Protein AF-A0A3D4U0C8-F1 (afdb_monomer_lite)

Sequence (99 aa):
MSIFAKFFLTTIPAGISILFLLINKTELDDIFLKYDSTYVRKRNSNNIVRILKTYGKCSSFDQKEKRLLLLTLFFTLIIYLTVITWGVLTLFFPELIFN

Foldseek 3Di:
DALVVVCCVQVVLLVVLVVLCVVCVVVLLVLCVVQPVPDDDDPDPLDLVSLVVSVVSPPDDDPVNNVSSVSNNVSSVSNVVSVVVVVCCCVPPVVSPPD

Radius of gyration: 16.56 Å; chains: 1; bounding box: 40×26×41 Å

Structure (mmCIF, N/CA/C/O backbone):
data_AF-A0A3D4U0C8-F1
#
_entry.id   AF-A0A3D4U0C8-F1
#
loop_
_atom_site.group_PDB
_atom_site.id
_atom_site.type_symbol
_atom_site.label_atom_id
_atom_site.label_alt_id
_atom_site.label_comp_id
_atom_site.label_asym_id
_atom_site.label_entity_id
_atom_site.label_seq_id
_atom_site.pdbx_PDB_ins_code
_atom_site.Cartn_x
_atom_site.Cartn_y
_atom_site.Cartn_z
_atom_site.occupancy
_atom_site.B_iso_or_equiv
_atom_site.auth_seq_id
_atom_site.auth_comp_id
_atom_site.auth_asym_id
_atom_site.auth_atom_id
_atom_site.pdbx_PDB_model_num
ATOM 1 N N . MET A 1 1 ? 15.671 13.032 -20.482 1.00 56.03 1 MET A N 1
ATOM 2 C CA . MET A 1 1 ? 15.611 12.723 -19.033 1.00 56.03 1 MET A CA 1
ATOM 3 C C . MET A 1 1 ? 16.124 11.305 -18.849 1.00 56.03 1 MET A C 1
ATOM 5 O O . MET A 1 1 ? 15.562 10.416 -19.480 1.00 56.03 1 MET A O 1
ATOM 9 N N . SER A 1 2 ? 17.229 11.109 -18.119 1.00 69.44 2 SER A N 1
ATOM 10 C CA . SER A 1 2 ? 17.897 9.799 -18.061 1.00 69.44 2 SER A CA 1
ATOM 11 C C . SER A 1 2 ? 17.001 8.741 -17.406 1.00 69.44 2 SER A C 1
ATOM 13 O O . SER A 1 2 ? 16.155 9.065 -16.567 1.00 69.44 2 SER A O 1
ATOM 15 N N . ILE A 1 3 ? 17.182 7.478 -17.794 1.00 65.06 3 ILE A N 1
ATOM 16 C CA . ILE A 1 3 ? 16.515 6.305 -17.200 1.00 65.06 3 ILE A CA 1
ATOM 17 C C . ILE A 1 3 ? 16.667 6.315 -15.672 1.00 65.06 3 ILE A C 1
ATOM 19 O O . ILE A 1 3 ? 15.710 6.065 -14.945 1.00 65.06 3 ILE A O 1
ATOM 23 N N . PHE A 1 4 ? 17.830 6.759 -15.190 1.00 60.84 4 PHE A N 1
ATOM 24 C CA . PHE A 1 4 ? 18.132 6.963 -13.775 1.00 60.84 4 PHE A CA 1
ATOM 25 C C . PHE A 1 4 ? 17.175 7.939 -13.076 1.00 60.84 4 PHE A C 1
ATOM 27 O O . PHE A 1 4 ? 16.697 7.660 -11.979 1.00 60.84 4 PHE A O 1
ATOM 34 N N . ALA A 1 5 ? 16.843 9.064 -13.716 1.00 63.25 5 ALA A N 1
ATOM 35 C CA . ALA A 1 5 ? 15.907 10.037 -13.157 1.00 63.25 5 ALA A CA 1
ATOM 36 C C . ALA A 1 5 ? 14.471 9.490 -13.110 1.00 63.25 5 ALA A C 1
ATOM 38 O O . ALA A 1 5 ? 13.760 9.744 -12.142 1.00 63.25 5 ALA A O 1
ATOM 39 N N . LYS A 1 6 ? 14.055 8.703 -14.115 1.00 64.94 6 LYS A N 1
ATOM 40 C CA . LYS A 1 6 ? 12.746 8.024 -14.120 1.00 64.94 6 LYS A CA 1
ATOM 41 C C . LYS A 1 6 ? 12.675 6.953 -13.027 1.00 64.94 6 LYS A C 1
ATOM 43 O O . LYS A 1 6 ? 11.698 6.927 -12.286 1.00 64.94 6 LYS A O 1
ATOM 48 N N . PHE A 1 7 ? 13.737 6.159 -12.870 1.00 65.81 7 PHE A N 1
ATOM 49 C CA . PHE A 1 7 ? 13.868 5.162 -11.807 1.00 65.81 7 PHE A CA 1
ATOM 50 C C . PHE A 1 7 ? 13.729 5.804 -10.426 1.00 65.81 7 PHE A C 1
ATOM 52 O O . PHE A 1 7 ? 12.892 5.393 -9.626 1.00 65.81 7 PHE A O 1
ATOM 59 N N . PHE A 1 8 ? 14.502 6.857 -10.155 1.00 67.31 8 PHE A N 1
ATOM 60 C CA . PHE A 1 8 ? 14.449 7.558 -8.875 1.00 67.31 8 PHE A CA 1
ATOM 61 C C . PHE A 1 8 ? 13.064 8.162 -8.605 1.00 67.31 8 PHE A C 1
ATOM 63 O O . PHE A 1 8 ? 12.547 8.002 -7.498 1.00 67.31 8 PHE A O 1
ATOM 70 N N . LEU A 1 9 ? 12.426 8.782 -9.608 1.00 70.00 9 LEU A N 1
ATOM 71 C CA . LEU A 1 9 ? 11.108 9.401 -9.436 1.00 70.00 9 LEU A CA 1
ATOM 72 C C . LEU A 1 9 ? 10.006 8.390 -9.098 1.00 70.00 9 LEU A C 1
ATOM 74 O O . LEU A 1 9 ? 9.105 8.719 -8.335 1.00 70.00 9 LEU A O 1
ATOM 78 N N . THR A 1 10 ? 10.050 7.182 -9.665 1.00 71.81 10 THR A N 1
ATOM 79 C CA . THR A 1 10 ? 8.979 6.186 -9.481 1.00 71.81 10 THR A CA 1
ATOM 80 C C . THR A 1 10 ? 9.236 5.226 -8.325 1.00 71.81 10 THR A C 1
ATOM 82 O O . THR A 1 10 ? 8.289 4.752 -7.695 1.00 71.81 10 THR A O 1
ATOM 85 N N . THR A 1 11 ? 10.505 4.932 -8.029 1.00 78.38 11 THR A N 1
ATOM 86 C CA . THR A 1 11 ? 10.890 3.876 -7.081 1.00 78.38 11 THR A CA 1
ATOM 87 C C . THR A 1 11 ? 11.087 4.414 -5.665 1.00 78.38 11 THR A C 1
ATOM 89 O O . THR A 1 11 ? 10.745 3.722 -4.707 1.00 78.38 11 THR A O 1
ATOM 92 N N . ILE A 1 12 ? 11.549 5.662 -5.496 1.00 84.38 12 ILE A N 1
ATOM 93 C CA . ILE A 1 12 ? 11.676 6.277 -4.162 1.00 84.38 12 ILE A CA 1
ATOM 94 C C . ILE A 1 12 ? 10.319 6.419 -3.465 1.00 84.38 12 ILE A C 1
ATOM 96 O O . ILE A 1 12 ? 10.217 5.982 -2.317 1.00 84.38 12 ILE A O 1
ATOM 100 N N . PRO A 1 13 ? 9.259 6.956 -4.106 1.00 83.56 13 PRO A N 1
ATOM 101 C CA . PRO A 1 13 ? 7.956 7.056 -3.458 1.00 83.56 13 PRO A CA 1
ATOM 102 C C . PRO A 1 13 ? 7.425 5.692 -3.017 1.00 83.56 13 PRO A C 1
ATOM 104 O O . PRO A 1 13 ? 6.918 5.574 -1.904 1.00 83.56 13 PRO A O 1
ATOM 1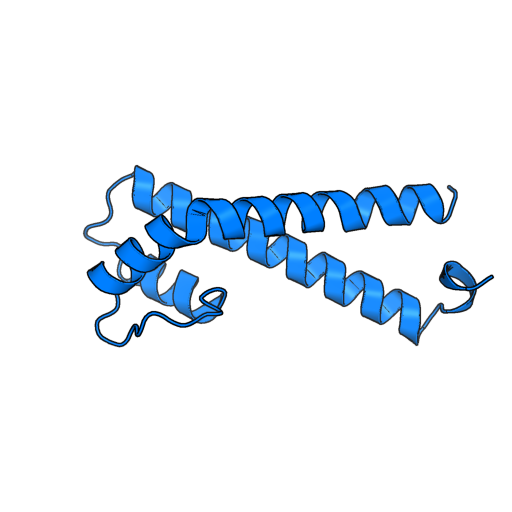07 N N . ALA A 1 14 ? 7.605 4.644 -3.828 1.00 83.88 14 ALA A N 1
ATOM 108 C CA . ALA A 1 14 ? 7.243 3.279 -3.448 1.00 83.88 14 ALA A CA 1
ATOM 109 C C . ALA A 1 14 ? 8.076 2.753 -2.271 1.00 83.88 14 ALA A C 1
ATOM 111 O O . ALA A 1 14 ? 7.512 2.172 -1.349 1.00 83.88 14 ALA A O 1
ATOM 112 N N . GLY A 1 15 ? 9.390 2.992 -2.250 1.00 85.06 15 GLY A N 1
ATOM 113 C CA . GLY A 1 15 ? 10.253 2.611 -1.129 1.00 85.06 15 GLY A CA 1
ATOM 114 C C . GLY A 1 15 ? 9.839 3.279 0.185 1.00 85.06 15 GLY A C 1
ATOM 115 O O . GLY A 1 15 ? 9.690 2.603 1.202 1.00 85.06 15 GLY A O 1
ATOM 116 N N . ILE A 1 16 ? 9.562 4.587 0.151 1.00 87.69 16 ILE A N 1
ATOM 117 C CA . ILE A 1 16 ? 9.048 5.343 1.305 1.00 87.69 16 ILE A CA 1
ATOM 118 C C . ILE A 1 16 ? 7.678 4.801 1.734 1.00 87.69 16 ILE A C 1
ATOM 120 O O . ILE A 1 16 ? 7.438 4.609 2.924 1.00 87.69 16 ILE A O 1
ATOM 124 N N . SER A 1 17 ? 6.804 4.497 0.772 1.00 86.31 17 SER A N 1
ATOM 125 C CA . SER A 1 17 ? 5.484 3.906 1.027 1.00 86.31 17 SER A CA 1
ATOM 126 C C . SER A 1 17 ? 5.597 2.560 1.746 1.00 86.31 17 SER A C 1
ATOM 128 O O . SER A 1 17 ? 4.895 2.320 2.725 1.00 86.31 17 SER A O 1
ATOM 130 N N . ILE A 1 18 ? 6.508 1.688 1.303 1.00 85.12 18 ILE A N 1
ATOM 131 C CA . ILE A 1 18 ? 6.757 0.384 1.932 1.00 85.12 18 ILE A CA 1
ATOM 132 C C . ILE A 1 18 ? 7.285 0.571 3.355 1.00 85.12 18 ILE A C 1
ATOM 134 O O . ILE A 1 18 ? 6.793 -0.081 4.275 1.00 85.12 18 ILE A O 1
ATOM 138 N N . LEU A 1 19 ? 8.249 1.475 3.553 1.00 88.00 19 LEU A N 1
ATOM 139 C CA . LEU A 1 19 ? 8.810 1.756 4.873 1.00 88.00 19 LEU A CA 1
ATOM 140 C C . LEU A 1 19 ? 7.734 2.271 5.838 1.00 88.00 19 LEU A C 1
ATOM 142 O O . LEU A 1 19 ? 7.636 1.787 6.964 1.00 88.00 19 LEU A O 1
ATOM 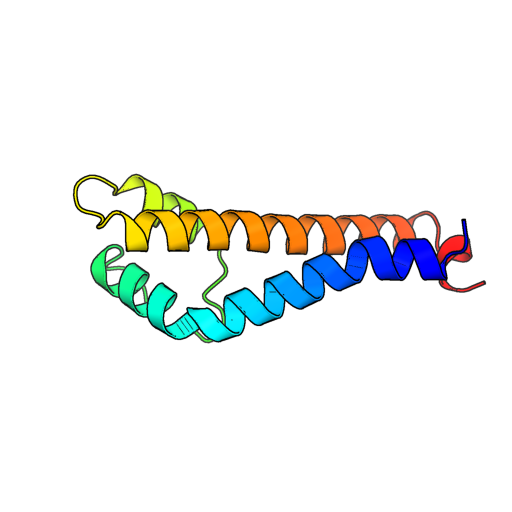146 N N . PHE A 1 20 ? 6.882 3.192 5.380 1.00 88.44 20 PHE A N 1
ATOM 147 C CA . PHE A 1 20 ? 5.748 3.690 6.157 1.00 88.44 20 PHE A CA 1
ATOM 148 C C . PHE A 1 20 ? 4.803 2.553 6.570 1.00 88.44 20 PHE A C 1
ATOM 150 O O . PHE A 1 20 ? 4.430 2.461 7.739 1.00 88.44 20 PHE A O 1
ATOM 157 N N . LEU A 1 21 ? 4.441 1.663 5.640 1.00 84.44 21 LEU A N 1
ATOM 158 C CA . LEU A 1 21 ? 3.563 0.523 5.930 1.00 84.44 21 LEU A CA 1
ATOM 159 C C . LEU A 1 21 ? 4.198 -0.468 6.912 1.00 84.44 21 LEU A C 1
ATOM 161 O O . LEU A 1 21 ? 3.491 -1.042 7.736 1.00 84.44 21 LEU A O 1
ATOM 165 N N . LEU A 1 22 ? 5.518 -0.661 6.853 1.00 85.00 22 LEU A N 1
ATOM 166 C CA . LEU A 1 22 ? 6.240 -1.524 7.790 1.00 85.00 22 LEU A CA 1
ATOM 167 C C . LEU A 1 22 ? 6.264 -0.942 9.206 1.00 85.00 22 LEU A C 1
ATOM 169 O O . LEU A 1 22 ? 6.016 -1.681 10.156 1.00 85.00 22 LEU A O 1
ATOM 173 N N . ILE A 1 23 ? 6.520 0.362 9.344 1.00 88.12 23 ILE A N 1
ATOM 174 C CA . ILE A 1 23 ? 6.560 1.047 10.646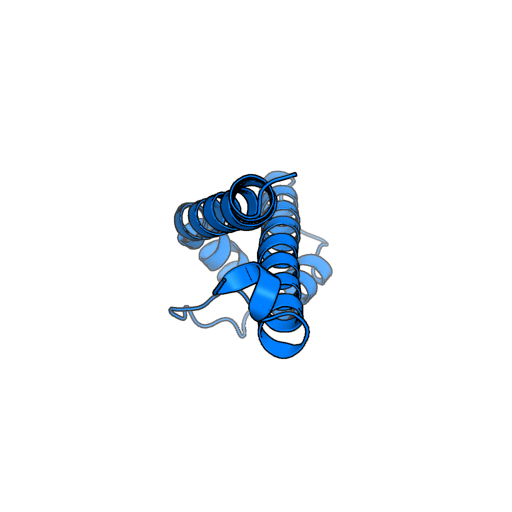 1.00 88.12 23 ILE A CA 1
ATOM 175 C C . ILE A 1 23 ? 5.177 1.031 11.308 1.00 88.12 23 ILE A C 1
ATOM 177 O O . ILE A 1 23 ? 5.056 0.691 12.481 1.00 88.12 23 ILE A O 1
ATOM 181 N N . ASN A 1 24 ? 4.123 1.335 10.548 1.00 86.75 24 ASN A N 1
ATOM 182 C CA . ASN A 1 24 ? 2.759 1.447 11.077 1.00 86.75 24 ASN A CA 1
ATOM 183 C C . ASN A 1 24 ? 2.001 0.111 11.117 1.00 86.75 24 ASN A C 1
ATOM 185 O O . ASN A 1 24 ? 0.807 0.075 11.416 1.00 86.75 24 ASN A O 1
ATOM 189 N N . LYS A 1 25 ? 2.671 -1.003 10.806 1.00 84.62 25 LYS A N 1
ATOM 190 C CA . LYS A 1 25 ? 2.034 -2.314 10.676 1.00 84.62 25 LYS A CA 1
ATOM 191 C C . LYS A 1 25 ? 1.301 -2.749 11.945 1.00 84.62 25 LYS A C 1
ATOM 193 O O . LYS A 1 25 ? 0.193 -3.266 11.851 1.00 84.62 25 LYS A O 1
ATOM 198 N N . THR A 1 26 ? 1.916 -2.561 13.110 1.00 85.81 26 THR A N 1
ATOM 199 C CA . THR A 1 26 ? 1.336 -2.984 14.392 1.00 85.81 26 THR A CA 1
ATOM 200 C C . THR A 1 26 ? 0.055 -2.213 14.695 1.00 85.81 26 THR A C 1
ATOM 202 O O . THR A 1 26 ? -0.962 -2.828 14.997 1.00 85.81 26 THR A O 1
ATOM 205 N N . GLU A 1 27 ? 0.078 -0.889 14.521 1.00 86.75 27 GLU A N 1
ATOM 206 C CA . GLU A 1 27 ? -1.094 -0.032 14.730 1.00 86.75 27 GLU A CA 1
ATOM 207 C C . GLU A 1 27 ? -2.226 -0.373 13.750 1.00 86.75 27 GLU A C 1
ATOM 209 O O . GLU A 1 27 ? -3.390 -0.454 14.138 1.00 86.75 27 GLU A O 1
ATOM 214 N N . LEU A 1 28 ? -1.894 -0.645 12.485 1.00 85.69 28 LEU A N 1
ATOM 215 C CA . LEU A 1 28 ? -2.865 -1.110 11.492 1.00 85.69 28 LEU A CA 1
ATOM 216 C C . LEU A 1 28 ? -3.485 -2.456 11.864 1.00 85.69 28 LEU A C 1
ATOM 218 O O . LEU A 1 28 ? -4.696 -2.626 11.730 1.00 85.69 28 LEU A O 1
ATOM 222 N N . ASP A 1 29 ? -2.676 -3.405 12.332 1.00 86.19 29 ASP A N 1
ATOM 223 C CA . ASP A 1 29 ? -3.157 -4.711 12.780 1.00 86.19 29 ASP A CA 1
ATOM 224 C C . ASP A 1 29 ? -4.122 -4.577 13.961 1.00 86.19 29 ASP A C 1
ATOM 226 O O . ASP A 1 29 ? -5.147 -5.258 13.981 1.00 86.19 29 ASP A O 1
ATOM 230 N N . ASP A 1 30 ? -3.828 -3.691 14.911 1.00 87.00 30 ASP A N 1
ATOM 231 C CA . ASP A 1 30 ? -4.678 -3.450 16.078 1.00 87.00 30 ASP A CA 1
ATOM 232 C C . ASP A 1 30 ? -6.016 -2.814 15.668 1.00 87.00 30 ASP A C 1
ATOM 234 O O . ASP A 1 30 ? -7.079 -3.240 16.131 1.00 87.00 30 ASP A O 1
ATOM 238 N N . ILE A 1 31 ? -5.996 -1.875 14.715 1.00 85.38 31 ILE A N 1
ATOM 239 C CA . ILE A 1 31 ? -7.215 -1.325 14.103 1.00 85.38 31 ILE A CA 1
ATOM 240 C C . ILE A 1 31 ? -8.007 -2.434 13.396 1.00 85.38 31 ILE A C 1
ATOM 242 O O . ILE A 1 31 ? -9.222 -2.541 13.569 1.00 85.38 31 ILE A O 1
ATOM 246 N N . PHE A 1 32 ? -7.358 -3.297 12.613 1.00 86.06 32 PHE A N 1
ATOM 247 C CA . PHE A 1 32 ? -8.062 -4.388 11.937 1.00 86.06 32 PHE A CA 1
ATOM 248 C C . PHE A 1 32 ? -8.667 -5.391 12.920 1.00 86.06 32 PHE A C 1
ATOM 250 O O . PHE A 1 32 ? -9.810 -5.786 12.721 1.00 86.06 32 PHE A O 1
ATOM 257 N N . LEU A 1 33 ? -7.968 -5.752 13.998 1.00 85.56 33 LEU A N 1
ATOM 258 C CA . LEU A 1 33 ? -8.513 -6.612 15.055 1.00 85.56 33 LEU A CA 1
ATOM 259 C C . LEU A 1 33 ? -9.734 -5.982 15.737 1.00 85.56 33 LEU A C 1
ATOM 261 O O . LEU A 1 33 ? -10.690 -6.684 16.060 1.00 85.56 33 LEU A O 1
ATOM 265 N N . LYS A 1 34 ? -9.719 -4.660 15.930 1.00 85.19 34 LYS A N 1
ATOM 266 C CA . LYS A 1 34 ? -10.801 -3.922 16.590 1.00 85.19 34 LYS A CA 1
ATOM 267 C C . LYS A 1 34 ? -12.080 -3.845 15.748 1.00 85.19 34 LYS A C 1
ATOM 269 O O . LYS A 1 34 ? -13.171 -3.921 16.306 1.00 85.19 34 LYS A O 1
ATOM 274 N N . TYR A 1 35 ? -11.968 -3.703 14.424 1.00 81.62 35 TYR A N 1
ATOM 275 C CA . TYR A 1 35 ? -13.117 -3.406 13.546 1.00 81.62 35 TYR A CA 1
ATOM 276 C C . TYR A 1 35 ? -13.444 -4.499 12.504 1.00 81.62 35 TYR A C 1
ATOM 278 O O . TYR A 1 35 ? -14.506 -4.471 11.866 1.00 81.62 35 TYR A O 1
ATOM 286 N N . ASP A 1 36 ? -12.578 -5.499 12.333 1.00 79.50 36 ASP A N 1
ATOM 287 C CA . ASP A 1 36 ? -12.804 -6.672 11.489 1.00 79.50 36 ASP A CA 1
ATOM 288 C C . ASP A 1 36 ? -12.626 -7.960 12.305 1.00 79.50 36 ASP A C 1
ATOM 290 O O . ASP A 1 36 ? -11.532 -8.498 12.432 1.00 79.50 36 ASP A O 1
ATOM 294 N N . SER A 1 37 ? -13.736 -8.509 12.806 1.00 77.50 37 SER A N 1
ATOM 295 C CA . SER A 1 37 ? -13.760 -9.770 13.566 1.00 77.50 37 SER A CA 1
ATOM 296 C C . SER A 1 37 ? -13.245 -10.985 12.786 1.00 77.50 37 SER A C 1
ATOM 298 O O . SER A 1 37 ? -12.953 -12.019 13.379 1.00 77.50 37 SER A O 1
ATOM 300 N N . THR A 1 38 ? -13.130 -10.878 11.459 1.00 81.38 38 THR A N 1
ATOM 301 C CA . THR A 1 38 ? -12.561 -11.930 10.602 1.00 81.38 38 THR A CA 1
ATOM 302 C C . THR A 1 38 ? -11.057 -11.765 10.380 1.00 81.38 38 THR A C 1
ATOM 304 O O . THR A 1 38 ? -10.433 -12.573 9.684 1.00 81.38 38 THR A O 1
ATOM 307 N N . TYR A 1 39 ? -10.455 -10.715 10.945 1.00 80.44 39 TYR A N 1
ATOM 308 C CA . TYR A 1 39 ? -9.036 -10.450 10.811 1.00 80.44 39 TYR A CA 1
ATOM 309 C C . TYR A 1 39 ? -8.211 -11.390 11.688 1.00 80.44 39 TYR A C 1
ATOM 311 O O . TYR A 1 39 ? -8.353 -11.445 12.905 1.00 80.44 39 TYR A O 1
ATOM 319 N N . VAL A 1 40 ? -7.286 -12.099 11.045 1.00 80.06 40 VAL A N 1
ATOM 320 C CA . VAL A 1 40 ? -6.224 -12.854 11.708 1.00 80.06 40 VAL A CA 1
ATOM 321 C C . VAL A 1 40 ? -4.917 -12.169 11.364 1.00 80.06 40 VAL A C 1
ATOM 323 O O . VAL A 1 40 ? -4.642 -11.933 10.181 1.00 80.06 40 VAL A O 1
ATOM 326 N N . ARG A 1 41 ? -4.108 -11.879 12.387 1.00 76.69 41 ARG A N 1
ATOM 327 C CA . ARG A 1 41 ? -2.794 -11.255 12.228 1.00 76.69 41 ARG A CA 1
ATOM 328 C C . ARG A 1 41 ? -1.942 -12.124 11.300 1.00 76.69 41 ARG A C 1
ATOM 330 O O . ARG A 1 41 ? -1.538 -13.230 11.653 1.00 76.69 41 ARG A O 1
ATOM 337 N N . LYS A 1 42 ? -1.716 -11.652 10.076 1.00 69.88 42 LYS A N 1
ATOM 338 C CA . LYS A 1 42 ? -0.909 -12.344 9.060 1.00 69.88 42 LYS A CA 1
ATOM 339 C C . LYS A 1 42 ? 0.307 -11.500 8.712 1.00 69.88 42 LYS A C 1
ATOM 341 O O . LYS A 1 42 ? 0.310 -10.283 8.852 1.00 69.88 42 LYS A O 1
ATOM 346 N N . ARG A 1 43 ? 1.356 -12.152 8.195 1.00 60.53 43 ARG A N 1
ATOM 347 C CA . ARG A 1 43 ? 2.599 -11.473 7.789 1.00 60.53 43 ARG A CA 1
ATOM 348 C C . ARG A 1 43 ? 2.371 -10.384 6.730 1.00 60.53 43 ARG A C 1
ATOM 350 O O . ARG A 1 43 ? 3.155 -9.442 6.695 1.00 60.53 43 ARG A O 1
ATOM 357 N N . ASN A 1 44 ? 1.306 -10.493 5.934 1.00 57.50 44 ASN A N 1
ATOM 358 C CA . ASN A 1 44 ? 0.949 -9.537 4.894 1.00 57.50 44 ASN A CA 1
ATOM 359 C C . ASN A 1 44 ? -0.463 -8.980 5.154 1.00 57.50 44 ASN A C 1
ATOM 361 O O . ASN A 1 44 ? -1.462 -9.636 4.850 1.00 57.50 44 ASN A O 1
ATOM 365 N N . SER A 1 45 ? -0.543 -7.805 5.780 1.00 57.06 45 SER A N 1
ATOM 366 C CA . SER A 1 45 ? -1.795 -7.117 6.128 1.00 57.06 45 SER A CA 1
ATOM 367 C C . SER A 1 45 ? -2.279 -6.150 5.032 1.00 57.06 45 SER A C 1
ATOM 369 O O . SER A 1 45 ? -3.396 -5.639 5.109 1.00 57.06 45 SER A O 1
ATOM 371 N N . ASN A 1 46 ? -1.500 -5.975 3.958 1.00 62.16 46 ASN A N 1
ATOM 372 C CA . ASN A 1 46 ? -1.740 -4.992 2.897 1.00 62.16 46 ASN A CA 1
ATOM 373 C C . ASN A 1 46 ? -2.745 -5.481 1.843 1.00 62.16 46 ASN A C 1
ATOM 375 O O . ASN A 1 46 ? -2.389 -5.724 0.693 1.00 62.16 46 ASN A O 1
ATOM 379 N N . ASN A 1 47 ? -4.014 -5.635 2.219 1.00 70.06 47 ASN A N 1
ATOM 380 C CA . ASN A 1 47 ? -5.082 -5.887 1.254 1.00 70.06 47 ASN A CA 1
ATOM 381 C C . ASN A 1 47 ? -5.966 -4.639 1.140 1.00 70.06 47 ASN A C 1
ATOM 383 O O . ASN A 1 47 ? -6.705 -4.329 2.075 1.00 70.06 47 ASN A O 1
ATOM 387 N N . ILE A 1 48 ? -5.899 -3.931 0.005 1.00 76.25 48 ILE A N 1
ATOM 388 C CA . ILE A 1 48 ? -6.688 -2.709 -0.265 1.00 76.25 48 ILE A CA 1
ATOM 389 C C . ILE A 1 48 ? -8.171 -2.939 0.042 1.00 76.25 48 ILE A C 1
ATOM 391 O O . ILE A 1 48 ? -8.810 -2.109 0.686 1.00 76.25 48 ILE A O 1
ATOM 395 N N . VAL A 1 49 ? -8.705 -4.100 -0.349 1.00 78.56 49 VAL A N 1
ATOM 396 C CA . VAL A 1 49 ? -10.106 -4.474 -0.106 1.00 78.56 49 VAL A CA 1
ATOM 397 C C . VAL A 1 49 ? -10.419 -4.505 1.388 1.00 78.56 49 VAL A C 1
ATOM 399 O O . VAL A 1 49 ? -11.487 -4.069 1.810 1.00 78.56 49 VAL A O 1
ATOM 402 N N . ARG A 1 50 ? -9.480 -4.985 2.208 1.00 79.94 50 ARG A N 1
ATOM 403 C CA . ARG A 1 50 ? -9.640 -5.023 3.662 1.00 79.94 50 ARG A CA 1
ATOM 404 C C . ARG A 1 50 ? -9.545 -3.629 4.269 1.00 79.94 50 ARG A C 1
ATOM 406 O O . ARG A 1 50 ? -10.384 -3.304 5.096 1.00 79.94 50 ARG A O 1
ATOM 413 N N . ILE A 1 51 ? -8.601 -2.796 3.824 1.00 83.25 51 ILE A N 1
ATOM 414 C CA . ILE A 1 51 ? -8.496 -1.396 4.271 1.00 83.25 51 ILE A CA 1
ATOM 415 C C . ILE A 1 51 ? -9.812 -0.659 3.995 1.00 83.25 51 ILE A C 1
ATOM 417 O O . ILE A 1 51 ? -10.356 -0.025 4.895 1.00 83.25 51 ILE A O 1
ATOM 421 N N . LEU A 1 52 ? -10.372 -0.812 2.791 1.00 81.69 52 LEU A N 1
ATOM 422 C CA . LEU A 1 52 ? -11.657 -0.220 2.408 1.00 81.69 52 LEU A CA 1
ATOM 423 C C . LEU A 1 52 ? -12.831 -0.785 3.211 1.00 81.69 52 LEU A C 1
ATOM 425 O O . LEU A 1 52 ? -13.678 -0.024 3.670 1.00 81.69 52 LEU A O 1
ATOM 429 N N . LYS A 1 53 ? -12.880 -2.106 3.418 1.00 81.00 53 LYS A N 1
ATOM 430 C CA . LYS A 1 53 ? -13.930 -2.759 4.214 1.00 81.00 53 LYS A CA 1
ATOM 431 C C . LYS A 1 53 ? -13.911 -2.281 5.665 1.00 81.00 53 LYS A C 1
ATOM 433 O O . LYS A 1 53 ? -14.968 -2.012 6.228 1.00 81.00 53 LYS A O 1
ATOM 438 N N . THR A 1 54 ? -12.724 -2.156 6.252 1.00 79.88 54 THR A N 1
ATOM 439 C CA . THR A 1 54 ? -12.547 -1.641 7.611 1.00 79.88 54 THR A CA 1
ATOM 440 C C . THR A 1 54 ? -12.915 -0.164 7.672 1.00 79.88 54 THR A C 1
ATOM 442 O O . THR A 1 54 ? -13.711 0.216 8.522 1.00 79.88 54 THR A O 1
ATOM 445 N N . TYR A 1 55 ? -12.459 0.645 6.712 1.00 79.62 55 TYR A N 1
ATOM 446 C CA . TYR A 1 55 ? -12.845 2.052 6.597 1.00 79.62 55 TYR A CA 1
ATOM 447 C C . TYR A 1 55 ? -14.361 2.233 6.427 1.00 79.62 55 TYR A C 1
ATOM 449 O O . TYR A 1 55 ? -14.914 3.174 6.973 1.00 79.62 55 TYR A O 1
ATOM 457 N N . GLY A 1 56 ? -15.05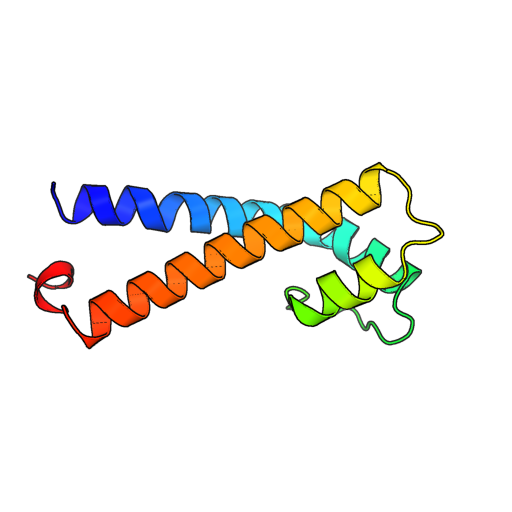9 1.337 5.725 1.00 72.81 56 GLY A N 1
ATOM 458 C CA . GLY A 1 56 ? -16.509 1.414 5.511 1.00 72.81 56 GLY A CA 1
ATOM 459 C C . GLY A 1 56 ? -17.356 1.163 6.764 1.00 72.81 56 GLY A C 1
ATOM 460 O O . GLY A 1 56 ? -18.465 1.681 6.860 1.00 72.81 56 GLY A O 1
ATOM 461 N N . LYS A 1 57 ? -16.836 0.456 7.774 1.00 71.00 57 LYS A N 1
ATOM 462 C CA . LYS A 1 57 ? -17.523 0.213 9.061 1.00 71.00 57 LYS A CA 1
ATOM 463 C C . LYS A 1 57 ? -17.417 1.415 10.025 1.00 71.00 57 LYS A C 1
ATOM 465 O O . LYS A 1 57 ? -17.368 1.261 11.238 1.00 71.00 57 LYS A O 1
ATOM 470 N N . CYS A 1 58 ? -17.374 2.622 9.456 1.00 59.28 58 CYS A N 1
ATOM 471 C CA . CYS A 1 58 ? -16.741 3.838 9.977 1.00 59.28 58 CYS A CA 1
ATOM 472 C C . CYS A 1 58 ? -17.435 4.563 11.142 1.00 59.28 58 CYS A C 1
ATOM 474 O O . CYS A 1 58 ? -17.002 5.659 11.493 1.00 59.28 58 CYS A O 1
ATOM 476 N N . SER A 1 59 ? -18.525 4.050 11.714 1.00 57.66 59 SER A N 1
ATOM 477 C CA . SER A 1 59 ? -19.349 4.845 12.640 1.00 57.66 59 SER A CA 1
ATOM 478 C C . SER A 1 59 ? -18.696 5.120 14.003 1.00 57.66 59 SER A C 1
ATOM 480 O O . SER A 1 59 ? -19.242 5.901 14.774 1.00 57.66 59 SER A O 1
ATOM 482 N N . SER A 1 60 ? -17.542 4.514 14.306 1.00 63.34 60 SER A N 1
ATOM 483 C CA . SER A 1 60 ? -16.878 4.599 15.616 1.00 63.34 60 SER A CA 1
ATOM 484 C C . SER A 1 60 ? -15.362 4.849 15.579 1.00 63.34 60 SER A C 1
ATOM 486 O O . SER A 1 60 ? -14.721 4.739 16.622 1.00 63.34 60 SER A O 1
ATOM 488 N N . PHE A 1 61 ? -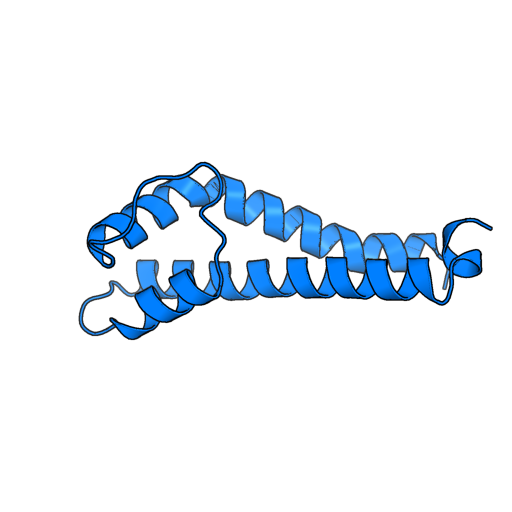14.769 5.193 14.426 1.00 71.81 61 PHE A N 1
ATOM 489 C CA . PHE A 1 61 ? -13.324 5.464 14.379 1.00 71.81 61 PHE A CA 1
ATOM 490 C C . PHE A 1 61 ? -12.949 6.760 15.087 1.00 71.81 61 PHE A C 1
ATOM 492 O O . PHE A 1 61 ? -13.565 7.806 14.864 1.00 71.81 61 PHE A O 1
ATOM 499 N N . ASP A 1 62 ? -11.839 6.709 15.819 1.00 78.00 62 ASP A N 1
ATOM 500 C CA . ASP A 1 62 ? -11.143 7.919 16.237 1.00 78.00 62 ASP A CA 1
ATOM 501 C C . ASP A 1 62 ? -10.517 8.614 15.008 1.00 78.00 62 ASP A C 1
ATOM 503 O O . ASP A 1 62 ? -10.118 7.978 14.022 1.00 78.00 62 ASP A O 1
ATOM 507 N N . GLN A 1 63 ? -10.405 9.942 15.042 1.00 82.06 63 GLN A N 1
ATOM 508 C CA . GLN A 1 63 ? -9.921 10.745 13.913 1.00 82.06 63 GLN A CA 1
ATOM 509 C C . GLN A 1 63 ? -8.501 10.333 13.481 1.00 82.06 63 GLN A C 1
ATOM 511 O O . GLN A 1 63 ? -8.149 10.433 12.300 1.00 82.06 63 GLN A O 1
ATOM 516 N N . LYS A 1 64 ? -7.696 9.830 14.426 1.00 84.50 64 LYS A N 1
ATOM 517 C CA . LYS A 1 64 ? -6.357 9.276 14.184 1.00 84.50 64 LYS A CA 1
ATOM 518 C C . LYS A 1 64 ? -6.394 7.959 13.407 1.00 84.50 64 LYS A C 1
ATOM 520 O O . LYS A 1 64 ? -5.700 7.846 12.401 1.00 84.50 64 LYS A O 1
ATOM 525 N N . GLU A 1 65 ? -7.238 7.009 13.812 1.00 84.62 65 GLU A N 1
ATOM 526 C CA . GLU A 1 65 ? -7.393 5.706 13.141 1.00 84.62 65 GLU A CA 1
ATOM 527 C C . GLU A 1 65 ? -7.853 5.903 11.688 1.00 84.62 65 GLU A C 1
ATOM 529 O O . GLU A 1 65 ? -7.310 5.306 10.755 1.00 84.62 65 GLU A O 1
ATOM 534 N N . LYS A 1 66 ? -8.795 6.832 11.477 1.00 84.31 66 LYS A N 1
ATOM 535 C CA . LYS A 1 66 ? -9.288 7.191 10.143 1.00 84.31 66 LYS A CA 1
ATOM 536 C C . LYS A 1 66 ? -8.185 7.769 9.253 1.00 84.31 66 LYS A C 1
ATOM 538 O O . LYS A 1 66 ? -8.079 7.384 8.090 1.00 84.31 66 LYS A O 1
ATOM 543 N N . ARG A 1 67 ? -7.349 8.671 9.786 1.00 86.69 67 ARG A N 1
ATOM 544 C CA . ARG A 1 67 ? -6.188 9.225 9.062 1.00 86.69 67 ARG A CA 1
ATOM 545 C C . ARG A 1 67 ? -5.163 8.146 8.726 1.00 86.69 67 ARG A C 1
ATOM 547 O O . ARG A 1 67 ? -4.673 8.130 7.599 1.00 86.69 67 ARG A O 1
ATOM 554 N N . LE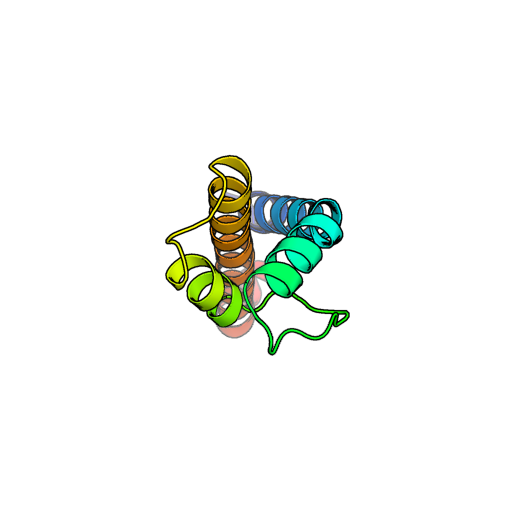U A 1 68 ? -4.876 7.243 9.664 1.00 87.88 68 LEU A N 1
ATOM 555 C CA . LEU A 1 68 ? -3.911 6.166 9.453 1.00 87.88 68 LEU A CA 1
ATOM 556 C C . LEU A 1 68 ? -4.369 5.216 8.340 1.00 87.88 68 LEU A C 1
ATOM 558 O O . LEU A 1 68 ? -3.590 4.917 7.437 1.00 87.88 68 LEU A O 1
ATOM 562 N N . LEU A 1 69 ? -5.642 4.805 8.335 1.00 86.94 69 LEU A N 1
ATOM 563 C CA . LEU A 1 69 ? -6.206 3.956 7.277 1.00 86.94 69 LEU A CA 1
ATOM 564 C C . LEU A 1 69 ? -6.170 4.632 5.900 1.00 86.94 69 LEU A C 1
ATOM 566 O O . LEU A 1 69 ? -5.864 3.981 4.902 1.00 86.94 69 LEU A O 1
ATOM 570 N N . LEU A 1 70 ? -6.446 5.936 5.838 1.00 85.69 70 LEU A N 1
ATOM 571 C CA . LEU A 1 70 ? -6.454 6.697 4.586 1.00 85.69 70 LEU A CA 1
ATOM 572 C C . LEU A 1 70 ? -5.034 6.873 4.024 1.00 85.69 70 LEU A C 1
ATOM 574 O O . LEU A 1 70 ? -4.813 6.647 2.835 1.00 85.69 70 LEU A O 1
ATOM 578 N N . LEU A 1 71 ? -4.055 7.178 4.884 1.00 87.81 71 LEU A N 1
ATOM 579 C CA . LEU A 1 71 ? -2.634 7.196 4.515 1.00 87.81 71 LEU A CA 1
ATOM 580 C C . LEU A 1 71 ? -2.170 5.824 4.028 1.00 87.81 71 LEU A C 1
ATOM 582 O O . LEU A 1 71 ? -1.529 5.716 2.988 1.00 87.81 71 LEU A O 1
ATOM 586 N N . THR A 1 72 ? -2.548 4.767 4.742 1.00 87.44 72 THR A N 1
ATOM 587 C CA . THR A 1 72 ? -2.226 3.383 4.377 1.00 87.44 72 THR A CA 1
ATOM 588 C C . THR A 1 72 ? -2.782 3.033 3.001 1.00 87.44 72 THR A C 1
ATOM 590 O O . THR A 1 72 ? -2.072 2.453 2.180 1.00 87.44 72 THR A O 1
ATOM 593 N N . LEU A 1 73 ? -4.024 3.428 2.707 1.00 87.75 73 LEU A N 1
ATOM 594 C CA . LEU A 1 73 ? -4.635 3.238 1.394 1.00 87.75 73 LEU A CA 1
ATOM 595 C C . LEU A 1 73 ? -3.863 3.984 0.297 1.00 87.75 73 LEU A C 1
ATOM 597 O O . LEU A 1 73 ? -3.540 3.397 -0.734 1.00 87.75 73 LEU A O 1
ATOM 601 N N . PHE A 1 74 ? -3.530 5.252 0.542 1.00 88.06 74 PHE A N 1
ATOM 602 C CA . PHE A 1 74 ? -2.787 6.092 -0.395 1.00 88.06 74 PHE A CA 1
ATOM 603 C C . PHE A 1 74 ? -1.391 5.528 -0.703 1.00 88.06 74 PHE A C 1
ATOM 605 O O . PHE A 1 74 ? -1.031 5.366 -1.868 1.00 88.06 74 PHE A O 1
ATOM 612 N N . PHE A 1 75 ? -0.628 5.144 0.321 1.00 87.88 75 PHE A N 1
ATOM 613 C CA . PHE A 1 75 ? 0.696 4.540 0.146 1.00 87.88 75 PHE A CA 1
ATOM 614 C C . PHE A 1 75 ? 0.631 3.173 -0.534 1.00 87.88 75 PHE A C 1
ATOM 616 O O . PHE A 1 75 ? 1.464 2.861 -1.384 1.00 87.88 75 PHE A O 1
ATOM 623 N N . THR A 1 76 ? -0.390 2.372 -0.224 1.00 85.31 76 THR A N 1
ATOM 624 C CA . THR A 1 76 ? -0.608 1.101 -0.923 1.00 85.31 76 THR A CA 1
ATOM 625 C C . THR A 1 76 ? -0.866 1.346 -2.412 1.00 85.31 76 THR A C 1
ATOM 627 O O . THR A 1 76 ? -0.279 0.664 -3.249 1.00 85.31 76 THR A O 1
ATOM 630 N N . LEU A 1 77 ? -1.667 2.357 -2.768 1.00 87.50 77 LEU A N 1
ATOM 631 C CA . LEU A 1 77 ? -1.924 2.725 -4.163 1.00 87.50 77 LEU A CA 1
ATOM 632 C C . LEU A 1 77 ? -0.643 3.136 -4.903 1.00 87.50 77 LEU A C 1
ATOM 634 O O . LEU A 1 77 ? -0.429 2.682 -6.026 1.00 87.50 77 LEU A O 1
ATOM 638 N N . ILE A 1 78 ? 0.225 3.938 -4.274 1.00 87.44 78 ILE A N 1
ATOM 639 C CA . ILE A 1 78 ? 1.524 4.326 -4.852 1.00 87.44 78 ILE A CA 1
ATOM 640 C C . ILE A 1 78 ? 2.355 3.085 -5.187 1.00 87.44 78 ILE A C 1
ATOM 642 O O . ILE A 1 78 ? 2.881 2.987 -6.291 1.00 87.44 78 ILE A O 1
ATOM 646 N N . ILE A 1 79 ? 2.428 2.109 -4.276 1.00 86.62 79 ILE A N 1
ATOM 647 C CA . ILE A 1 79 ? 3.173 0.863 -4.511 1.00 86.62 79 ILE A CA 1
ATOM 648 C C . ILE A 1 79 ? 2.619 0.123 -5.731 1.00 86.62 79 ILE A C 1
ATOM 650 O O . ILE A 1 79 ? 3.392 -0.274 -6.601 1.00 86.62 79 ILE A O 1
ATOM 654 N N . TYR A 1 80 ? 1.295 -0.035 -5.828 1.00 86.19 80 TYR A N 1
ATOM 655 C CA . TYR A 1 80 ? 0.675 -0.698 -6.978 1.00 86.19 80 TYR A CA 1
ATOM 656 C C . TYR A 1 80 ? 0.945 0.044 -8.287 1.00 86.19 80 TYR A C 1
ATOM 658 O O . TYR A 1 80 ? 1.318 -0.593 -9.270 1.00 86.19 80 TYR A O 1
ATOM 666 N N . LEU A 1 81 ? 0.808 1.372 -8.305 1.00 86.75 81 LEU A N 1
ATOM 667 C CA . LEU A 1 81 ? 1.101 2.180 -9.490 1.00 86.75 81 LEU A CA 1
ATOM 668 C C . LEU A 1 81 ? 2.561 2.037 -9.917 1.00 86.75 81 LEU A C 1
ATOM 670 O O . LEU A 1 81 ? 2.827 1.854 -11.105 1.00 86.75 81 LEU A O 1
ATOM 674 N N . THR A 1 82 ? 3.501 2.049 -8.971 1.00 86.94 82 THR A N 1
ATOM 675 C CA . THR A 1 82 ? 4.920 1.830 -9.263 1.00 86.94 82 THR A CA 1
ATOM 676 C C . THR A 1 82 ? 5.159 0.433 -9.835 1.00 86.94 82 THR A C 1
ATOM 678 O O . THR A 1 82 ? 5.807 0.321 -10.872 1.00 86.94 82 THR A O 1
ATOM 681 N N . VAL A 1 83 ? 4.608 -0.626 -9.228 1.00 86.12 83 VAL A N 1
ATOM 682 C CA . VAL A 1 83 ? 4.769 -2.009 -9.720 1.00 86.12 83 VAL A CA 1
ATOM 683 C C . VAL A 1 83 ? 4.178 -2.179 -11.119 1.00 86.12 83 VAL A C 1
ATOM 685 O O . VAL A 1 83 ? 4.828 -2.764 -11.981 1.00 86.12 83 VAL A O 1
ATOM 688 N N . ILE A 1 84 ? 2.983 -1.639 -11.375 1.00 87.06 84 ILE A N 1
ATOM 689 C CA . ILE A 1 84 ? 2.344 -1.688 -12.699 1.00 87.06 84 ILE A CA 1
ATOM 690 C C . ILE A 1 84 ? 3.183 -0.922 -13.721 1.00 87.06 84 ILE A C 1
ATOM 692 O O . ILE A 1 84 ? 3.444 -1.443 -14.801 1.00 87.06 84 ILE A O 1
ATOM 696 N N . THR A 1 85 ? 3.644 0.284 -13.381 1.00 85.88 85 THR A N 1
ATOM 697 C CA . THR A 1 85 ? 4.477 1.103 -14.274 1.00 85.88 85 THR A CA 1
ATOM 698 C C . THR A 1 85 ? 5.759 0.362 -14.648 1.00 85.88 85 THR A C 1
ATOM 700 O O . THR A 1 85 ? 6.099 0.281 -15.826 1.00 85.88 85 THR A O 1
ATOM 703 N N . TRP A 1 86 ? 6.434 -0.245 -13.669 1.00 84.25 86 TRP A N 1
ATOM 704 C CA . TRP A 1 86 ? 7.614 -1.076 -13.905 1.00 84.25 86 TRP A CA 1
ATOM 705 C C . TRP A 1 86 ? 7.304 -2.310 -14.744 1.00 84.25 86 TRP A C 1
ATOM 707 O O . TRP A 1 86 ? 8.047 -2.607 -15.676 1.00 84.25 86 TRP A O 1
ATOM 717 N N . GLY A 1 87 ? 6.199 -3.001 -14.466 1.00 86.00 87 GLY A N 1
ATOM 718 C CA . GLY A 1 87 ? 5.752 -4.146 -15.256 1.00 86.00 87 GLY A CA 1
ATOM 719 C C . GLY A 1 87 ? 5.518 -3.780 -16.722 1.00 86.00 87 GLY A C 1
ATOM 720 O O . GLY A 1 87 ? 6.045 -4.445 -17.608 1.00 86.00 87 GLY A O 1
ATOM 721 N N . VAL A 1 88 ? 4.806 -2.682 -16.988 1.00 86.94 88 VAL A N 1
ATOM 722 C CA . VAL A 1 88 ? 4.561 -2.185 -18.352 1.00 86.94 88 VAL A CA 1
ATOM 723 C C . VAL A 1 88 ? 5.868 -1.792 -19.038 1.00 86.94 88 VAL A C 1
ATOM 725 O O . VAL A 1 88 ? 6.112 -2.210 -20.167 1.00 86.94 88 VAL A O 1
ATOM 728 N N . LEU A 1 89 ? 6.738 -1.034 -18.368 1.00 83.12 89 LEU A N 1
ATOM 729 C CA . LEU A 1 89 ? 8.024 -0.640 -18.949 1.00 83.12 89 LEU A CA 1
ATOM 730 C C . LEU A 1 89 ? 8.901 -1.858 -19.259 1.00 83.12 89 LEU A C 1
ATOM 732 O O . LEU A 1 89 ? 9.529 -1.896 -20.307 1.00 83.12 89 LEU A O 1
ATOM 736 N N . THR A 1 90 ? 8.900 -2.872 -18.396 1.00 83.50 90 THR A N 1
ATOM 737 C CA . THR A 1 90 ? 9.728 -4.074 -18.577 1.00 83.50 90 THR A CA 1
ATOM 738 C C . THR A 1 90 ? 9.205 -4.971 -19.690 1.00 83.50 90 THR A C 1
ATOM 740 O O . THR A 1 90 ? 9.998 -5.532 -20.440 1.00 83.50 90 THR A O 1
ATOM 743 N N . LEU A 1 91 ? 7.883 -5.095 -19.823 1.00 86.25 91 LEU A N 1
ATOM 744 C CA . LEU A 1 91 ? 7.260 -5.950 -20.834 1.00 86.25 91 LEU A CA 1
ATOM 745 C C . LEU A 1 91 ? 7.244 -5.315 -22.228 1.00 86.25 91 LEU A C 1
ATOM 747 O O . LEU A 1 91 ? 7.447 -6.020 -23.211 1.00 86.25 91 LEU A O 1
ATOM 751 N N . PHE A 1 92 ? 6.995 -4.007 -22.322 1.00 86.50 92 PHE A N 1
ATOM 752 C CA . PHE A 1 92 ? 6.775 -3.330 -23.606 1.00 86.50 92 PHE A CA 1
ATOM 753 C C . PHE A 1 92 ? 7.940 -2.444 -24.047 1.00 86.50 92 PHE A C 1
ATOM 755 O O . PHE A 1 92 ? 8.063 -2.158 -25.235 1.00 86.50 92 PHE A O 1
ATOM 762 N N . PHE A 1 93 ? 8.801 -2.017 -23.120 1.00 82.81 93 PHE A N 1
ATOM 763 C CA . PHE A 1 93 ? 9.941 -1.145 -23.410 1.00 82.81 93 PHE A CA 1
ATOM 764 C C . PHE A 1 93 ? 11.229 -1.608 -22.701 1.00 82.81 93 PHE A C 1
ATOM 766 O O . PHE A 1 93 ? 11.881 -0.800 -22.034 1.00 82.81 93 PHE A O 1
ATOM 773 N N . PRO A 1 94 ? 11.626 -2.891 -22.829 1.00 79.50 94 PRO A N 1
ATOM 774 C CA . PRO A 1 94 ? 12.794 -3.433 -22.131 1.00 79.50 94 PRO A CA 1
ATOM 775 C C . PRO A 1 94 ? 14.091 -2.690 -22.480 1.00 79.50 94 PRO A C 1
ATOM 777 O O . PRO A 1 94 ? 14.964 -2.538 -21.630 1.00 79.50 94 PRO A O 1
ATOM 780 N N . GLU A 1 95 ? 14.197 -2.152 -23.697 1.00 77.94 95 GLU A N 1
ATOM 781 C CA . GLU A 1 95 ? 15.332 -1.335 -24.142 1.00 77.94 95 GLU A CA 1
ATOM 782 C C . GLU A 1 95 ? 15.500 -0.040 -23.329 1.00 77.94 95 GLU A C 1
ATOM 784 O O . GLU A 1 95 ? 16.602 0.478 -23.229 1.00 77.94 95 GLU A O 1
ATOM 789 N N . LEU A 1 96 ? 14.439 0.481 -22.701 1.00 72.81 96 LEU A N 1
ATOM 790 C CA . LEU A 1 96 ? 14.531 1.641 -21.804 1.00 72.81 96 LEU A CA 1
ATOM 791 C C . LEU A 1 96 ? 15.012 1.271 -20.392 1.00 72.81 96 LEU A C 1
ATOM 793 O O . LEU A 1 96 ? 15.127 2.157 -19.546 1.00 72.81 96 LEU A O 1
ATOM 797 N N . ILE A 1 97 ? 15.210 -0.017 -20.102 1.00 69.25 97 ILE A N 1
ATOM 798 C CA . ILE A 1 97 ? 15.600 -0.520 -18.779 1.00 69.25 97 ILE A CA 1
ATOM 799 C C . ILE A 1 97 ? 16.959 -1.219 -18.828 1.00 69.25 97 ILE A C 1
ATOM 801 O O . ILE A 1 97 ? 17.760 -1.028 -17.915 1.00 69.25 97 ILE A O 1
ATOM 805 N N . PHE A 1 98 ? 17.199 -2.045 -19.850 1.00 72.75 98 PHE A N 1
ATOM 806 C CA . PHE A 1 98 ? 18.359 -2.942 -19.922 1.00 72.75 98 PHE A CA 1
ATOM 807 C C . PHE A 1 98 ? 19.469 -2.485 -20.882 1.00 72.75 98 PHE A C 1
ATOM 809 O O . PHE A 1 98 ? 20.536 -3.096 -20.870 1.00 72.75 98 PHE A O 1
ATOM 816 N N . ASN A 1 99 ? 19.222 -1.450 -21.691 1.00 60.53 99 ASN A N 1
ATOM 817 C CA . ASN A 1 99 ? 20.192 -0.819 -22.597 1.00 60.53 99 ASN A CA 1
ATOM 818 C C . ASN A 1 99 ? 20.630 0.541 -22.040 1.00 60.53 99 ASN A C 1
ATOM 820 O O . ASN A 1 99 ? 21.810 0.899 -22.244 1.00 60.53 99 ASN A O 1
#

Secondary structure (DSSP, 8-state):
--HHHHHHHHHHHHHHHHHHHHHTHHHHHHHHHHH-TT----S----HHHHHHHHHTGGG--HHHHHHHHHHHHHHHHHHHHHHHHHHHHHH-THHHH-

pLDDT: mean 79.35, std 9.16, range [56.03, 88.44]